Protein AF-A0A3E0QLF1-F1 (afdb_monomer_lite)

Structure (mmCIF, N/CA/C/O backbone):
data_AF-A0A3E0QLF1-F1
#
_entry.id   AF-A0A3E0QLF1-F1
#
loop_
_atom_site.group_PDB
_atom_site.id
_atom_site.type_symbol
_atom_site.label_atom_id
_atom_site.label_alt_id
_atom_site.label_comp_id
_atom_site.label_asym_id
_atom_site.label_entity_id
_atom_site.label_seq_id
_atom_site.pdbx_PDB_ins_code
_atom_site.Cartn_x
_atom_site.Cartn_y
_atom_site.Cartn_z
_atom_site.occupancy
_atom_site.B_iso_or_equiv
_atom_site.auth_seq_id
_atom_site.auth_comp_id
_atom_site.auth_asym_id
_atom_site.auth_atom_id
_atom_site.pdbx_PDB_model_num
ATOM 1 N N . MET A 1 1 ? -31.030 -19.422 -9.193 1.00 48.47 1 MET A N 1
ATOM 2 C CA . MET A 1 1 ? -30.231 -19.639 -7.967 1.00 48.47 1 MET A CA 1
ATOM 3 C C . MET A 1 1 ? -29.675 -18.292 -7.538 1.00 48.47 1 MET A C 1
ATOM 5 O O . MET A 1 1 ? -28.898 -17.713 -8.285 1.00 48.47 1 MET A O 1
ATOM 9 N N . VAL A 1 2 ? -30.148 -17.739 -6.422 1.00 62.00 2 VAL A N 1
ATOM 10 C CA . VAL A 1 2 ? -29.762 -16.391 -5.976 1.00 62.00 2 VAL A CA 1
ATOM 11 C C . VAL A 1 2 ? -28.561 -16.541 -5.044 1.00 62.00 2 VAL A C 1
ATOM 13 O O . VAL A 1 2 ? -28.660 -17.206 -4.017 1.00 62.00 2 VAL A O 1
ATOM 16 N N . LYS A 1 3 ? -27.398 -16.003 -5.423 1.00 74.38 3 LYS A N 1
ATOM 17 C CA . LYS A 1 3 ? -26.226 -15.974 -4.537 1.00 74.38 3 LYS A CA 1
ATOM 18 C C . LYS A 1 3 ? -26.464 -14.882 -3.498 1.00 74.38 3 LYS A C 1
ATOM 20 O O . LYS A 1 3 ? -26.461 -13.705 -3.840 1.00 74.38 3 LYS A O 1
ATOM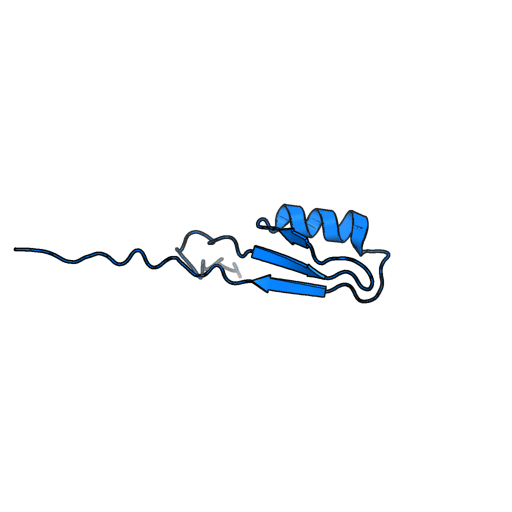 25 N N . HIS A 1 4 ? -26.705 -15.268 -2.251 1.00 75.75 4 HIS A N 1
ATOM 26 C CA . HIS A 1 4 ? -26.806 -14.312 -1.154 1.00 75.75 4 HIS A CA 1
ATOM 27 C C . HIS A 1 4 ? -25.411 -13.853 -0.735 1.00 75.75 4 HIS A C 1
ATOM 29 O O . HIS A 1 4 ? -24.508 -14.668 -0.538 1.00 75.75 4 HIS A O 1
ATOM 35 N N . PHE A 1 5 ? -25.239 -12.540 -0.614 1.00 75.19 5 PHE A N 1
ATOM 36 C CA . PHE A 1 5 ? -24.050 -11.954 -0.017 1.00 75.19 5 PHE A CA 1
ATOM 37 C C . PHE A 1 5 ? -24.103 -12.185 1.497 1.00 75.19 5 PHE A C 1
ATOM 39 O O . PHE A 1 5 ? -25.077 -11.806 2.146 1.00 75.19 5 PHE A O 1
ATOM 46 N N . LYS A 1 6 ? -23.074 -12.832 2.053 1.00 74.44 6 LYS A N 1
ATOM 47 C CA . LYS A 1 6 ? -22.902 -12.996 3.499 1.00 74.44 6 LYS A CA 1
ATOM 48 C C . LYS A 1 6 ? -21.739 -12.117 3.934 1.00 74.44 6 LYS A C 1
ATOM 50 O O . LYS A 1 6 ? -20.594 -12.409 3.596 1.00 74.44 6 LYS A O 1
ATOM 55 N N . GLN A 1 7 ? -22.045 -11.056 4.671 1.00 67.44 7 GLN A N 1
ATOM 56 C CA . GLN A 1 7 ? -21.038 -10.223 5.317 1.00 67.44 7 GLN A CA 1
ATOM 57 C C . GLN A 1 7 ? -20.264 -11.078 6.331 1.00 67.44 7 GLN A C 1
ATOM 59 O O . GLN A 1 7 ? -20.860 -11.783 7.143 1.00 67.44 7 GLN A O 1
ATOM 64 N N . THR A 1 8 ? -18.935 -11.083 6.234 1.00 71.25 8 THR A N 1
ATOM 65 C CA . THR A 1 8 ? -18.053 -11.929 7.059 1.00 71.25 8 THR A CA 1
ATOM 66 C C . THR A 1 8 ? -17.443 -11.193 8.248 1.00 71.25 8 THR A C 1
ATOM 68 O O . THR A 1 8 ? -16.812 -11.830 9.085 1.00 71.25 8 THR A O 1
ATOM 71 N N . SER A 1 9 ? -17.614 -9.872 8.329 1.00 66.69 9 SER A N 1
ATOM 72 C CA . SER A 1 9 ? -17.111 -9.049 9.426 1.00 66.69 9 SER A CA 1
ATOM 73 C C . SER A 1 9 ? -18.039 -7.863 9.670 1.00 66.69 9 SER A C 1
ATOM 75 O O . SER A 1 9 ? -18.352 -7.117 8.742 1.00 66.69 9 SER A O 1
ATOM 77 N N . ASP A 1 10 ? -18.456 -7.697 10.922 1.00 66.88 10 ASP A N 1
ATOM 78 C CA . ASP A 1 10 ? -19.199 -6.529 11.414 1.00 66.88 10 ASP A CA 1
ATOM 79 C C . ASP A 1 10 ? -18.270 -5.440 11.971 1.00 66.88 10 ASP A C 1
ATOM 81 O O . ASP A 1 10 ? -18.719 -4.352 12.331 1.00 66.88 10 ASP A O 1
ATOM 85 N N . GLY A 1 11 ? -16.964 -5.720 12.062 1.00 64.19 11 GLY A N 1
ATOM 86 C CA . GLY A 1 11 ? -15.984 -4.720 12.457 1.00 64.19 11 GLY A CA 1
ATOM 87 C C . GLY A 1 11 ? -15.924 -3.602 11.421 1.00 64.19 11 GLY A C 1
ATOM 88 O O . GLY A 1 11 ? -15.934 -3.875 10.218 1.00 64.19 11 GLY A O 1
ATOM 89 N N . LEU A 1 12 ? -15.814 -2.347 11.882 1.00 61.41 12 LEU A N 1
ATOM 90 C CA . LEU A 1 12 ? -15.333 -1.263 11.023 1.00 61.41 12 LEU A CA 1
ATOM 91 C C . LEU A 1 12 ? -14.087 -1.783 10.312 1.00 61.41 12 LEU A C 1
ATOM 93 O O . LEU A 1 12 ? -13.211 -2.346 10.969 1.00 61.41 12 LEU A O 1
ATOM 97 N N . TYR A 1 13 ? -14.057 -1.652 8.986 1.00 61.78 13 TYR A N 1
ATOM 98 C CA . TYR A 1 13 ? -12.921 -2.041 8.160 1.00 61.78 13 TYR A CA 1
ATOM 99 C C . TYR A 1 13 ? -11.746 -1.163 8.594 1.00 61.78 13 TYR A C 1
ATOM 101 O O . TYR A 1 13 ? -11.577 -0.051 8.093 1.00 61.78 13 TYR A O 1
ATOM 109 N N . ASP A 1 14 ? -11.040 -1.588 9.641 1.00 60.44 14 ASP A N 1
ATOM 110 C CA . ASP A 1 14 ? -9.987 -0.809 10.264 1.00 60.44 14 ASP A CA 1
ATOM 111 C C . ASP A 1 14 ? -8.892 -0.741 9.208 1.00 60.44 14 ASP A C 1
ATOM 113 O O . ASP A 1 14 ? -8.304 -1.753 8.821 1.00 60.44 14 ASP A O 1
ATOM 117 N N . ARG A 1 15 ? -8.801 0.432 8.581 1.00 68.00 15 ARG A N 1
ATOM 118 C CA . ARG A 1 15 ? -8.100 0.624 7.317 1.00 68.00 15 ARG A CA 1
ATOM 119 C C . ARG A 1 15 ? -6.635 0.316 7.566 1.00 68.00 15 ARG A C 1
ATOM 121 O O . ARG A 1 15 ? -5.986 1.057 8.296 1.00 68.00 15 ARG A O 1
ATOM 128 N N . HIS A 1 16 ? -6.172 -0.805 7.022 1.00 77.38 16 HIS A N 1
ATOM 129 C CA . HIS A 1 16 ? -4.774 -1.205 7.045 1.00 77.38 16 HIS A CA 1
ATOM 130 C C . HIS A 1 16 ? -3.924 -0.059 6.502 1.00 77.38 16 HIS A C 1
ATOM 132 O O . HIS A 1 16 ? -4.362 0.652 5.595 1.00 77.38 16 HIS A O 1
ATOM 138 N N . ASP A 1 17 ? -2.723 0.106 7.043 1.00 85.50 17 ASP A N 1
ATOM 139 C CA . ASP A 1 17 ? -1.741 0.952 6.383 1.00 85.50 17 ASP A CA 1
ATOM 140 C C . ASP A 1 17 ? -1.076 0.123 5.288 1.00 85.50 17 ASP A C 1
ATOM 142 O O . ASP A 1 17 ? -0.831 -1.070 5.439 1.00 85.50 17 ASP A O 1
ATOM 146 N N . TYR A 1 18 ? -0.793 0.734 4.154 1.00 87.19 18 TYR A N 1
ATOM 147 C CA . TYR A 1 18 ? -0.199 0.076 3.004 1.00 87.19 18 TYR A CA 1
ATOM 148 C C . TYR A 1 18 ? 1.160 0.688 2.747 1.00 87.19 18 TYR A C 1
ATOM 150 O O . TYR A 1 18 ? 1.282 1.897 2.568 1.00 87.19 18 TYR A O 1
ATOM 158 N N . ARG A 1 19 ? 2.194 -0.139 2.693 1.00 89.88 19 ARG A N 1
ATOM 159 C CA . ARG A 1 19 ? 3.528 0.304 2.317 1.00 89.88 19 ARG A CA 1
ATOM 160 C C . ARG A 1 19 ? 3.778 -0.046 0.863 1.00 89.88 19 ARG A C 1
ATOM 162 O O . ARG A 1 19 ? 3.879 -1.214 0.507 1.00 89.88 19 ARG A O 1
ATOM 169 N N . LEU A 1 20 ? 3.904 0.974 0.031 1.00 89.94 20 LEU A N 1
ATOM 170 C CA . LEU A 1 20 ? 4.309 0.843 -1.355 1.00 89.94 20 LEU A CA 1
ATOM 171 C C . LEU A 1 20 ? 5.836 0.882 -1.444 1.00 89.94 20 LEU A C 1
ATOM 173 O O . LEU A 1 20 ? 6.454 1.913 -1.173 1.00 89.94 20 LEU A O 1
ATOM 177 N N . ASN A 1 21 ? 6.437 -0.228 -1.857 1.00 89.06 21 ASN A N 1
ATOM 178 C CA . ASN A 1 21 ? 7.868 -0.327 -2.109 1.00 89.06 21 ASN A CA 1
ATOM 179 C C . ASN A 1 21 ? 8.128 -0.167 -3.607 1.00 89.06 21 ASN A C 1
ATOM 181 O O . ASN A 1 21 ? 7.596 -0.918 -4.431 1.00 89.06 21 ASN A O 1
ATOM 185 N N . ILE A 1 22 ? 8.972 0.798 -3.957 1.00 87.06 22 ILE A N 1
ATOM 186 C CA . ILE A 1 22 ? 9.387 1.067 -5.332 1.00 87.06 22 ILE A CA 1
ATOM 187 C C . ILE A 1 22 ? 10.896 0.795 -5.417 1.00 87.06 22 ILE A C 1
ATOM 189 O O . ILE A 1 22 ? 11.655 1.344 -4.617 1.00 87.06 22 ILE A O 1
ATOM 193 N N . PRO A 1 23 ? 11.360 -0.062 -6.344 1.00 84.44 23 PRO A N 1
ATOM 194 C CA . PRO A 1 23 ? 12.778 -0.379 -6.464 1.00 84.44 23 PRO A CA 1
ATOM 195 C C . PRO A 1 23 ? 13.612 0.870 -6.755 1.00 84.44 23 PRO A C 1
ATOM 197 O O . PRO A 1 23 ? 13.370 1.571 -7.734 1.00 84.44 23 PRO A O 1
ATOM 200 N N . GLY A 1 24 ? 14.613 1.134 -5.914 1.00 81.44 24 GLY A N 1
ATOM 201 C CA . GLY A 1 24 ? 15.529 2.265 -6.084 1.00 81.44 24 GLY A CA 1
ATOM 202 C C . GLY A 1 24 ? 15.026 3.606 -5.539 1.00 81.44 24 GLY A C 1
ATOM 203 O O . GLY A 1 24 ? 15.740 4.597 -5.671 1.00 81.44 24 GLY A O 1
ATOM 204 N N . SER A 1 25 ? 13.854 3.655 -4.902 1.00 81.62 25 SER A N 1
ATOM 205 C CA . SER A 1 25 ? 13.387 4.840 -4.175 1.00 81.62 25 SER A CA 1
ATOM 206 C C . SER A 1 25 ? 12.928 4.492 -2.762 1.00 81.62 25 SER A C 1
ATOM 208 O O . SER A 1 25 ? 12.866 3.328 -2.367 1.00 81.62 25 SER A O 1
ATOM 210 N N . GLU A 1 26 ? 12.597 5.520 -1.984 1.00 83.44 26 GLU A N 1
ATOM 211 C CA . GLU A 1 26 ? 11.997 5.325 -0.669 1.00 83.44 26 GLU A CA 1
ATOM 212 C C . GLU A 1 26 ? 10.598 4.708 -0.781 1.00 83.44 26 GLU A C 1
ATOM 214 O O . GLU A 1 26 ? 9.860 4.932 -1.746 1.00 83.44 26 GLU A O 1
ATOM 219 N N . SER A 1 27 ? 10.248 3.905 0.222 1.00 87.00 27 SER A N 1
ATOM 220 C CA . SER A 1 27 ? 8.921 3.313 0.356 1.00 87.00 27 SER A CA 1
ATOM 221 C C . SER A 1 27 ? 7.926 4.326 0.913 1.00 87.00 27 SER A C 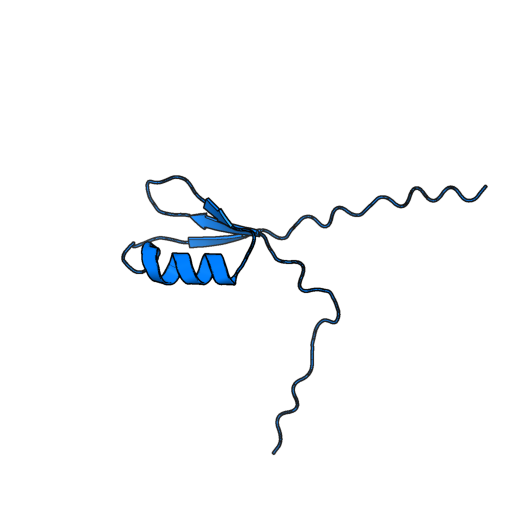1
ATOM 223 O O . SER A 1 27 ? 8.251 5.030 1.870 1.00 87.00 27 SER A O 1
ATOM 225 N N . VAL A 1 28 ? 6.698 4.327 0.402 1.00 88.81 28 VAL A N 1
ATOM 226 C CA . VAL A 1 28 ? 5.640 5.259 0.818 1.00 88.81 28 VAL A CA 1
ATOM 227 C C . VAL A 1 28 ? 4.598 4.520 1.650 1.00 88.81 28 VAL A C 1
ATOM 229 O O . VAL A 1 28 ? 4.127 3.465 1.238 1.00 88.81 28 VAL A O 1
ATOM 232 N N . ILE A 1 29 ? 4.226 5.066 2.810 1.00 89.56 29 ILE A N 1
ATOM 233 C CA . ILE A 1 29 ? 3.141 4.531 3.644 1.00 89.56 29 ILE A CA 1
ATOM 234 C C . ILE A 1 29 ? 1.855 5.294 3.323 1.00 89.56 29 ILE A C 1
ATOM 236 O O . ILE A 1 29 ? 1.850 6.523 3.282 1.00 89.56 29 ILE A O 1
ATOM 240 N N . ILE A 1 30 ? 0.779 4.559 3.065 1.00 87.88 30 ILE A N 1
ATOM 241 C CA . ILE A 1 30 ? -0.514 5.064 2.615 1.00 87.88 30 ILE A CA 1
ATOM 242 C C . ILE A 1 30 ? -1.595 4.425 3.484 1.00 87.88 3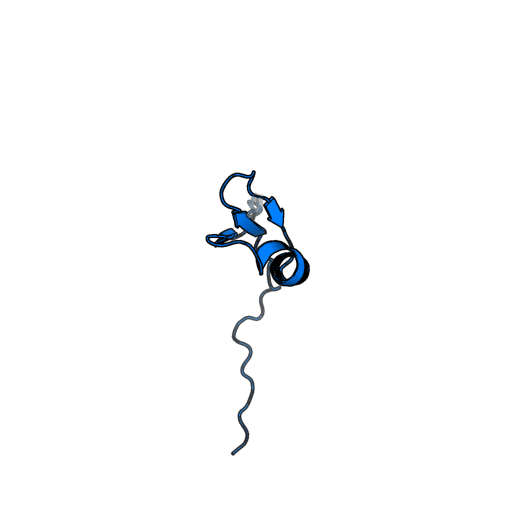0 ILE A C 1
ATOM 244 O O . ILE A 1 30 ? -1.737 3.212 3.493 1.00 87.88 30 ILE A O 1
ATOM 248 N N . GLU A 1 31 ? -2.384 5.224 4.191 1.00 85.25 31 GLU A N 1
ATOM 249 C CA . GLU A 1 31 ? -3.389 4.711 5.142 1.00 85.25 31 GLU A CA 1
ATOM 250 C C . GLU A 1 31 ? -4.726 4.316 4.488 1.00 85.25 31 GLU A C 1
ATOM 252 O O . GLU A 1 31 ? -5.639 3.818 5.149 1.00 85.25 31 GLU A O 1
ATOM 257 N N . ASP A 1 32 ? -4.872 4.590 3.189 1.00 83.12 32 ASP A N 1
ATOM 258 C CA . ASP A 1 32 ? -6.111 4.409 2.444 1.00 83.12 32 ASP A CA 1
ATOM 259 C C . ASP A 1 32 ? -5.906 3.554 1.188 1.00 83.12 32 ASP A C 1
ATOM 261 O O . ASP A 1 32 ? -5.028 3.806 0.357 1.00 83.12 32 ASP A O 1
ATOM 265 N N . TYR A 1 33 ? -6.750 2.533 1.040 1.00 83.94 33 TYR A N 1
ATOM 266 C CA . TYR A 1 33 ? -6.648 1.585 -0.065 1.00 83.94 33 TYR A CA 1
ATOM 267 C C . TYR A 1 33 ? -6.975 2.215 -1.422 1.00 83.94 33 TYR A C 1
ATOM 269 O O . TYR A 1 33 ? -6.324 1.890 -2.414 1.00 83.94 33 TYR A O 1
ATOM 277 N N . GLU A 1 34 ? -7.960 3.114 -1.495 1.00 85.75 34 GLU A N 1
ATOM 278 C CA . GLU A 1 34 ? -8.353 3.729 -2.768 1.00 85.75 34 GLU A CA 1
ATOM 279 C C . GLU A 1 34 ? -7.261 4.676 -3.271 1.00 85.75 34 GLU A C 1
ATOM 281 O O . GLU A 1 34 ? -6.956 4.705 -4.472 1.00 85.75 34 GLU A O 1
ATOM 286 N N . LEU A 1 35 ? -6.602 5.387 -2.351 1.00 87.75 35 LEU A N 1
ATOM 287 C CA . LEU A 1 35 ? -5.438 6.200 -2.683 1.00 87.75 35 LEU A CA 1
ATOM 288 C C . LEU A 1 35 ? -4.268 5.332 -3.168 1.00 87.75 35 LEU A C 1
ATOM 290 O O . LEU A 1 35 ? -3.700 5.617 -4.225 1.00 87.75 35 LEU A O 1
ATOM 294 N N . LEU A 1 36 ? -3.947 4.245 -2.454 1.00 88.62 36 LEU A N 1
ATOM 295 C CA . LEU A 1 36 ? -2.929 3.282 -2.891 1.00 88.62 36 LEU A CA 1
ATOM 296 C C . LEU A 1 36 ? -3.244 2.756 -4.293 1.00 88.62 36 LEU A C 1
ATOM 298 O O . LEU A 1 36 ? -2.368 2.734 -5.156 1.00 88.62 36 LEU A O 1
ATOM 302 N N . ARG A 1 37 ? -4.487 2.332 -4.527 1.00 88.44 37 ARG A N 1
ATOM 303 C CA . ARG A 1 37 ? -4.935 1.768 -5.802 1.00 88.44 37 ARG A CA 1
ATOM 30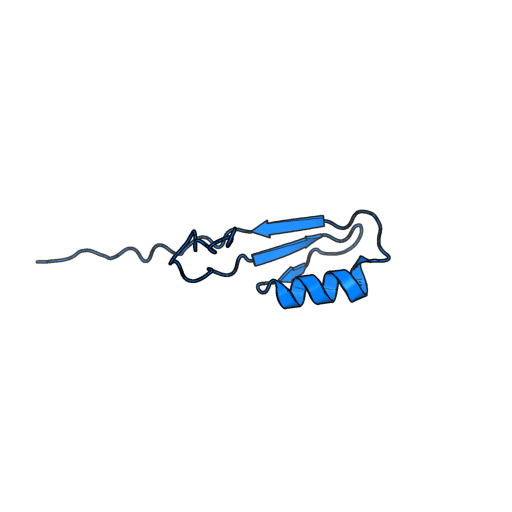4 C C . ARG A 1 37 ? -4.793 2.769 -6.948 1.00 88.44 37 ARG A C 1
ATOM 306 O O . ARG A 1 37 ? -4.352 2.384 -8.032 1.00 88.44 37 ARG A O 1
ATOM 313 N N . SER A 1 38 ? -5.111 4.038 -6.703 1.00 89.81 38 SER A N 1
ATOM 314 C CA . SER A 1 38 ? -4.942 5.114 -7.687 1.00 89.81 38 SER A CA 1
ATOM 315 C C . SER A 1 38 ? -3.462 5.347 -8.005 1.00 89.81 38 SER A C 1
ATOM 317 O O . SER A 1 38 ? -3.067 5.296 -9.169 1.00 89.81 38 SER A O 1
ATOM 319 N N . ILE A 1 39 ? -2.616 5.475 -6.976 1.00 88.19 39 ILE A N 1
ATOM 320 C CA . ILE A 1 39 ? -1.160 5.639 -7.132 1.00 88.19 39 ILE A CA 1
ATOM 321 C C . ILE A 1 39 ? -0.551 4.441 -7.864 1.00 88.19 39 ILE A C 1
ATOM 323 O O . ILE A 1 39 ? 0.296 4.609 -8.742 1.00 88.19 39 ILE A O 1
ATOM 327 N N . TRP A 1 40 ? -0.993 3.228 -7.543 1.00 88.62 40 TRP A N 1
ATOM 328 C CA . TRP A 1 40 ? -0.520 2.019 -8.200 1.00 88.62 40 TRP A CA 1
ATOM 329 C C . TRP A 1 40 ? -0.817 2.051 -9.702 1.00 88.62 40 TRP A C 1
ATOM 331 O O . TRP A 1 40 ? 0.053 1.783 -10.534 1.00 88.62 40 TRP A O 1
ATOM 341 N N . PHE A 1 41 ? -2.043 2.418 -10.066 1.00 87.94 41 PHE A N 1
ATOM 342 C CA . PHE A 1 41 ? -2.443 2.461 -11.465 1.00 87.94 41 PHE A CA 1
ATOM 343 C C . PHE A 1 41 ? -1.740 3.580 -12.245 1.00 87.94 41 PHE A C 1
ATOM 345 O O . PHE A 1 41 ? -1.302 3.350 -13.372 1.00 87.94 41 PHE A O 1
ATOM 352 N N . GLU A 1 42 ? -1.600 4.764 -11.648 1.00 87.25 42 GLU A N 1
ATOM 353 C CA . GLU A 1 42 ? -1.019 5.935 -12.310 1.00 87.25 42 GLU A CA 1
ATOM 354 C C . GLU A 1 42 ? 0.507 5.914 -12.361 1.00 87.25 42 GLU A C 1
ATOM 356 O O . GLU A 1 42 ? 1.106 6.256 -13.382 1.00 87.25 42 GLU A O 1
ATOM 361 N N . LYS A 1 43 ? 1.149 5.567 -11.243 1.00 82.38 43 LYS A N 1
ATOM 362 C CA . LYS A 1 43 ? 2.597 5.698 -11.074 1.00 82.38 43 LYS A CA 1
ATOM 363 C C . LYS A 1 43 ? 3.296 4.370 -11.242 1.00 82.38 43 LYS A C 1
ATOM 365 O O . LYS A 1 43 ? 4.301 4.328 -11.927 1.00 82.38 43 LYS A O 1
ATOM 370 N N . VAL A 1 44 ? 2.769 3.296 -10.662 1.00 81.00 44 VAL A N 1
ATOM 371 C CA . VAL A 1 44 ? 3.493 2.021 -10.529 1.00 81.00 44 VAL A CA 1
ATOM 372 C C . VAL A 1 44 ? 3.351 1.119 -11.752 1.00 81.00 44 VAL A C 1
ATOM 374 O O . VAL A 1 44 ? 4.244 0.323 -12.020 1.00 81.00 44 VAL A O 1
ATOM 377 N N . ARG A 1 45 ? 2.287 1.267 -12.548 1.00 74.00 45 ARG A N 1
ATOM 378 C CA . ARG A 1 45 ? 2.009 0.414 -13.719 1.00 74.00 45 ARG A CA 1
ATOM 379 C C . ARG A 1 45 ? 3.189 0.248 -14.691 1.00 74.00 45 ARG A C 1
ATOM 381 O O . ARG A 1 45 ? 3.290 -0.798 -15.324 1.00 74.00 45 ARG A O 1
ATOM 388 N N . ASN A 1 46 ? 4.057 1.253 -14.808 1.00 78.12 46 ASN A N 1
ATOM 389 C CA . ASN A 1 46 ? 5.214 1.231 -15.709 1.00 78.12 46 ASN A CA 1
ATOM 390 C C . ASN A 1 46 ? 6.529 0.805 -15.027 1.00 78.12 46 ASN A C 1
ATOM 392 O O . ASN A 1 46 ? 7.542 0.671 -15.710 1.00 78.12 46 ASN A O 1
ATOM 396 N N . TYR A 1 47 ? 6.535 0.594 -13.707 1.00 80.88 47 TYR A N 1
ATOM 397 C CA . TYR A 1 47 ? 7.717 0.179 -12.952 1.00 80.88 47 TYR A CA 1
ATOM 398 C C . TYR A 1 47 ? 7.689 -1.326 -12.688 1.00 80.88 47 TYR A C 1
ATOM 400 O O . TYR A 1 47 ? 6.697 -1.897 -12.238 1.00 80.88 47 TYR A O 1
ATOM 408 N N . THR A 1 48 ? 8.816 -1.982 -12.944 1.00 80.81 48 THR A N 1
ATOM 409 C CA . THR A 1 48 ? 9.001 -3.406 -12.659 1.00 80.81 48 THR A CA 1
ATOM 410 C C . THR A 1 48 ? 9.525 -3.601 -11.241 1.00 80.81 48 THR A C 1
ATOM 412 O O . THR A 1 48 ? 10.504 -2.964 -10.864 1.00 80.81 48 THR A O 1
ATOM 415 N N . GLY A 1 49 ? 8.923 -4.519 -10.480 1.00 82.25 49 GLY A N 1
ATOM 416 C CA . GLY A 1 49 ? 9.404 -4.911 -9.147 1.00 82.25 49 GLY A CA 1
ATOM 417 C C . GLY A 1 49 ? 8.802 -4.133 -7.975 1.00 82.25 49 GLY A C 1
ATOM 418 O O . GLY A 1 49 ? 9.255 -4.295 -6.845 1.00 82.25 49 GLY A O 1
ATOM 419 N N . CYS A 1 50 ? 7.787 -3.302 -8.211 1.00 86.25 50 CYS A N 1
ATOM 420 C CA . CYS A 1 50 ? 7.046 -2.675 -7.124 1.00 86.25 50 CYS A CA 1
ATOM 421 C C . CYS A 1 50 ? 6.226 -3.705 -6.343 1.00 86.25 50 CYS A C 1
ATOM 423 O O . CYS A 1 50 ? 5.652 -4.629 -6.921 1.00 86.25 50 CYS A O 1
ATOM 425 N N . THR A 1 51 ? 6.158 -3.530 -5.027 1.00 89.31 51 THR A N 1
ATOM 426 C CA . THR A 1 51 ? 5.416 -4.412 -4.115 1.00 89.31 51 THR A CA 1
ATOM 427 C C . THR A 1 51 ? 4.609 -3.585 -3.121 1.00 89.31 51 THR A C 1
ATOM 429 O O . THR A 1 51 ? 4.937 -2.428 -2.857 1.00 89.31 51 THR A O 1
ATOM 432 N N . VAL A 1 52 ? 3.525 -4.163 -2.602 1.00 88.69 52 VAL A N 1
ATOM 433 C CA . VAL A 1 52 ? 2.718 -3.563 -1.536 1.00 88.69 52 VAL A CA 1
ATOM 434 C C . VAL A 1 52 ? 2.753 -4.488 -0.333 1.00 88.69 52 VAL A C 1
ATOM 436 O O . VAL A 1 52 ? 2.299 -5.627 -0.436 1.00 88.69 52 VAL A O 1
ATOM 439 N N . ASP A 1 53 ? 3.224 -3.978 0.800 1.00 89.00 53 ASP A N 1
ATOM 440 C CA . ASP A 1 53 ? 3.079 -4.651 2.086 1.00 89.00 53 ASP A CA 1
ATOM 441 C C . ASP A 1 53 ? 1.838 -4.104 2.795 1.00 89.00 53 ASP A C 1
ATOM 443 O O . ASP A 1 53 ? 1.674 -2.891 2.943 1.00 89.00 53 ASP A O 1
ATOM 447 N N . VAL A 1 54 ? 0.958 -4.996 3.243 1.00 86.75 54 VAL A N 1
ATOM 448 C CA . VAL A 1 54 ? -0.191 -4.626 4.074 1.00 86.75 54 VAL A CA 1
ATOM 449 C C . VAL A 1 54 ? 0.271 -4.630 5.526 1.00 86.75 54 VAL A C 1
ATOM 451 O O . VAL A 1 54 ? 0.641 -5.668 6.073 1.00 86.75 54 VAL A O 1
ATOM 454 N N . LEU A 1 55 ? 0.293 -3.452 6.135 1.00 83.88 55 LEU A N 1
ATOM 455 C CA . LEU A 1 55 ? 0.616 -3.254 7.535 1.00 83.88 55 LEU A CA 1
ATOM 456 C C . LEU A 1 55 ? -0.689 -3.263 8.329 1.00 83.88 55 LEU A C 1
ATOM 458 O O . LEU A 1 55 ? -1.474 -2.311 8.302 1.00 83.88 55 LEU A O 1
ATOM 462 N N . ASP A 1 56 ? -0.911 -4.347 9.067 1.00 75.25 56 ASP A N 1
ATOM 463 C CA . ASP A 1 56 ? -1.978 -4.391 10.058 1.00 75.25 56 ASP A CA 1
ATOM 464 C C . ASP A 1 56 ? -1.757 -3.254 11.056 1.00 75.25 56 ASP A C 1
ATOM 466 O O . ASP A 1 56 ? -0.726 -3.196 11.745 1.00 75.25 56 ASP A O 1
ATOM 470 N N . LYS A 1 57 ? -2.733 -2.343 11.164 1.00 68.81 57 LYS A N 1
ATOM 471 C CA . LYS A 1 57 ? -2.719 -1.357 12.241 1.00 68.81 57 LYS A CA 1
ATOM 472 C C . LYS A 1 57 ? -2.672 -2.136 13.540 1.00 68.81 57 LYS A C 1
ATOM 474 O O . LYS A 1 57 ? -3.569 -2.925 13.842 1.00 68.81 57 LYS A O 1
ATOM 479 N N . LYS A 1 58 ? -1.626 -1.906 14.339 1.00 63.56 58 LYS A N 1
ATOM 480 C CA . LYS A 1 58 ? -1.651 -2.321 15.739 1.00 63.56 58 LYS A CA 1
ATOM 481 C C . LYS A 1 58 ? -2.850 -1.608 16.333 1.00 63.56 58 LYS A C 1
ATOM 483 O O . LYS A 1 58 ? -2.770 -0.413 16.605 1.00 63.56 58 LYS A O 1
ATOM 488 N N . GLN A 1 59 ? -3.958 -2.329 16.504 1.00 61.75 59 GLN A N 1
ATOM 489 C CA . GLN A 1 59 ? -5.063 -1.848 17.306 1.00 61.75 59 GLN A CA 1
ATOM 490 C C . GLN A 1 59 ? -4.427 -1.449 18.627 1.00 61.75 59 GLN A C 1
ATOM 492 O O . GLN A 1 59 ? -3.924 -2.304 19.365 1.00 61.75 59 GLN A O 1
ATOM 497 N N . ASN A 1 60 ? -4.354 -0.141 18.880 1.00 55.66 60 ASN A N 1
ATOM 498 C CA . ASN A 1 60 ? -4.017 0.371 20.189 1.00 55.66 60 ASN A CA 1
ATOM 499 C C . ASN A 1 60 ? -5.131 -0.165 21.075 1.00 55.66 60 ASN A C 1
ATOM 501 O O . ASN A 1 60 ? -6.192 0.449 21.186 1.00 55.66 60 ASN A O 1
ATOM 505 N N . LYS A 1 61 ? -4.925 -1.360 21.644 1.00 55.62 61 LYS A N 1
ATOM 506 C CA . LYS A 1 61 ? -5.748 -1.888 22.716 1.00 55.62 61 LYS A CA 1
ATOM 507 C C . LYS A 1 61 ? -5.639 -0.820 23.783 1.00 55.62 61 LYS A C 1
ATOM 509 O O . LYS A 1 61 ? -4.639 -0.767 24.499 1.00 55.62 61 LYS A O 1
ATOM 514 N N . LYS A 1 62 ? -6.618 0.090 23.829 1.00 57.16 62 LYS A N 1
ATOM 515 C CA . LYS A 1 62 ? -6.788 0.999 24.951 1.00 57.16 62 LYS A CA 1
ATOM 516 C C . LYS A 1 62 ? -6.809 0.064 26.147 1.00 57.16 62 LYS A C 1
ATOM 518 O O . LYS A 1 62 ? -7.736 -0.733 26.277 1.00 57.16 62 LYS A O 1
ATOM 523 N N . LYS A 1 63 ? -5.742 0.069 26.947 1.00 55.81 63 LYS A N 1
ATOM 524 C CA . LYS A 1 63 ? -5.751 -0.610 28.235 1.00 55.81 63 LYS A CA 1
ATOM 525 C C . LYS A 1 63 ? -6.887 0.058 28.994 1.00 55.81 63 LYS A C 1
ATOM 527 O O . LYS A 1 63 ? -6.748 1.197 29.430 1.00 55.81 63 LYS A O 1
ATOM 532 N N . SER A 1 64 ? -8.040 -0.598 29.063 1.00 58.59 64 SER A N 1
ATOM 533 C CA . SER A 1 64 ? -9.061 -0.236 30.026 1.00 58.59 64 SER A CA 1
ATOM 534 C C . SER A 1 64 ? -8.405 -0.473 31.379 1.00 58.59 64 SER A C 1
ATOM 536 O O . SER A 1 64 ? -8.253 -1.620 31.799 1.00 58.59 64 SER A O 1
ATOM 538 N N . ASN A 1 65 ? -7.920 0.592 32.015 1.00 55.25 65 ASN A N 1
ATOM 539 C CA . ASN A 1 65 ? -7.524 0.541 33.411 1.00 55.25 65 ASN A CA 1
ATOM 540 C C . ASN A 1 65 ? -8.811 0.283 34.200 1.00 55.25 65 ASN A C 1
ATOM 542 O O . ASN A 1 65 ? -9.532 1.208 34.562 1.00 55.25 65 ASN A O 1
ATOM 546 N N . GLY A 1 66 ? -9.142 -0.999 34.360 1.00 58.81 66 GLY A N 1
ATOM 547 C CA . GLY A 1 66 ? -10.212 -1.473 35.217 1.00 58.81 66 GLY A CA 1
ATOM 548 C C . GLY A 1 66 ? -9.835 -1.175 36.658 1.00 58.81 66 GLY A C 1
ATOM 549 O O . GLY A 1 66 ? -9.141 -1.959 37.295 1.00 58.81 66 GLY A O 1
ATOM 550 N N . GLY A 1 67 ? -10.267 -0.017 37.141 1.00 52.66 67 GLY A N 1
ATOM 551 C CA . GLY A 1 67 ? 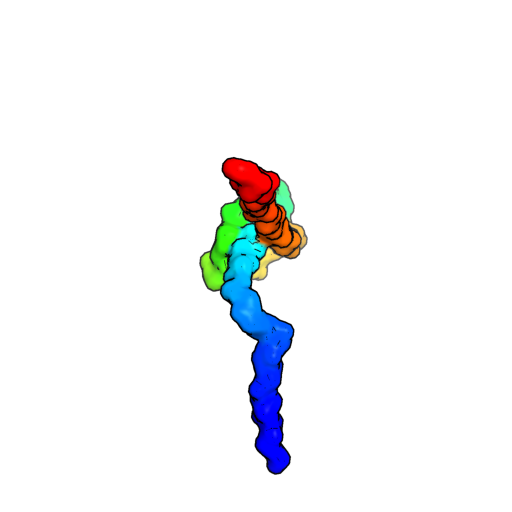-10.290 0.340 38.549 1.00 52.66 67 GLY A CA 1
ATOM 552 C C . GLY A 1 67 ? -11.735 0.567 38.959 1.00 52.66 67 GLY A C 1
ATOM 553 O O . GLY A 1 67 ? -12.174 1.705 39.034 1.00 52.66 67 GLY A O 1
ATOM 554 N N . PHE A 1 68 ? -12.485 -0.514 39.174 1.00 55.97 68 PHE A N 1
ATOM 555 C CA . PHE A 1 68 ? -13.647 -0.452 40.056 1.00 55.97 68 PHE A CA 1
ATOM 556 C C . PHE A 1 68 ? -13.121 -0.620 41.483 1.00 55.97 68 PHE A C 1
ATOM 558 O O . PHE A 1 68 ? -12.672 -1.710 41.847 1.00 55.97 68 PHE A O 1
ATOM 565 N N . LYS A 1 69 ? -13.135 0.460 42.263 1.00 54.06 69 LYS A N 1
ATOM 566 C CA . LYS A 1 69 ? -13.106 0.420 43.725 1.00 54.06 69 LYS A CA 1
ATOM 567 C C . LYS A 1 69 ? -13.772 1.662 44.292 1.00 54.06 69 LYS A C 1
ATOM 569 O O . LYS A 1 69 ? -13.511 2.748 43.735 1.00 54.06 69 LYS A O 1
#

pLDDT: mean 76.02, std 12.45, range [48.47, 89.94]

Foldseek 3Di:
DDDDDDDPDPDDPQQWWKWKDAPPDDIDIHSHPVVVVVCCVPPVPPGPP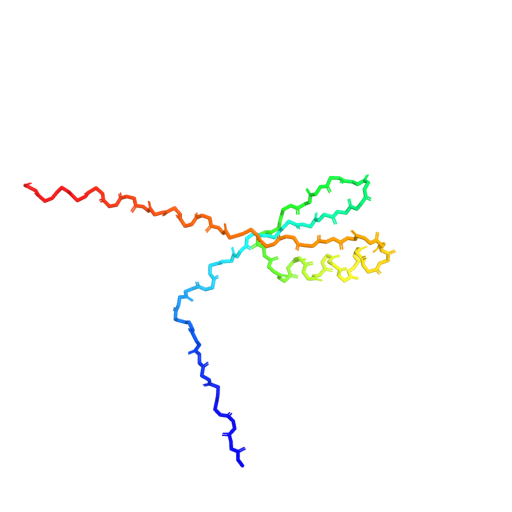IDIDTHGPPPPPPPPPPDDD

Secondary structure (DSSP, 8-state):
----------S-----EEEEE-TTS--EEES-HHHHHHHHHHTGGG-TT-EEEEE--------------

Radius of gyration: 18.33 Å; chains: 1; bounding box: 46×26×59 Å

Sequence (69 aa):
MVKHFKQTSDGLYDRHDYRLNIPGSESVIIEDYELLRSIWFEKVRNYTGCTVDVLDKKQNKKKSNGGFK